Protein AF-A0A7K7Q2N1-F1 (afdb_monomer)

Nearest PDB structures (foldseek):
  5mgs-assembly1_A  TM=8.415E-01  e=4.503E-07  Homo sapiens
  2mti-assembly1_A  TM=8.483E-01  e=4.503E-07  Mus musculus
  7odu-assembly1_C  TM=8.168E-01  e=3.948E-07  Rattus norvegicus
  5j2s-assembly1_B  TM=8.114E-01  e=7.139E-06  Rattus norvegicus
  7xmp-assembly1_A-2  TM=8.305E-01  e=1.378E-05  Homo sapiens

Mean predicted aligned error: 4.02 Å

pLDDT: mean 91.59, std 7.46, range [46.94, 97.38]

Radius of gyration: 13.0 Å; Cα contacts (8 Å, |Δi|>4): 177; chains: 1; bounding box: 38×29×29 Å

Foldseek 3Di:
DVVLVVVVWFFADQQALVSLQVCLVVVPQAQDWAFGQWDAAQPHDAIAGVVRHGRPCVRYPDDQEDDHQFGWIRGRSHIHTDNPPDDHHTHIDDDDPDD

InterPro domains:
  IPR001304 C-type lectin-like [PF00059] (2-94)
  IPR001304 C-type lectin-like [PS50041] (1-93)
  IPR016186 C-type lectin-like/link domain superfamily [G3DSA:3.10.100.10] (1-98)
  IPR016187 C-type lectin fold [SSF56436] (2-96)
  IPR051527 Killer cell lectin-like receptor subfamily B [PTHR46784] (1-97)

Organism: Acrocephalus arundinaceus (NCBI:txid39621)

Solvent-accessible surface area (backbone atoms only — not comparable to full-atom values): 5632 Å² total; per-residue (Å²): 101,67,75,27,46,77,70,75,28,38,40,30,67,73,76,34,43,67,52,32,47,50,48,14,60,75,58,66,56,34,90,57,64,27,41,34,33,34,31,21,44,70,92,46,94,51,51,22,37,85,86,69,48,74,56,68,64,86,50,39,93,61,86,54,56,88,45,61,57,18,27,30,21,42,36,41,76,41,51,38,58,38,66,70,86,61,94,62,55,68,45,65,36,63,85,76,79,85,127

Sequence (99 aa):
REDCGNRGSALLVPWDQDELEFLNESLQKPTRHFWIGLSVPVAGTGWTLENGSDLDQDRFQLDLGERPGACGTLKGNGIYPQNCNTRLQWICQKESATI

Secondary structure (DSSP, 8-state):
-HHHHHTT-EE----SHHHHHHHHHHTTS--S-EEEEEE--TT-SS-EETTSPBP-GGG-SS-----TT-EEEEETTEEEEE-TTS--EE-EE-PPPP-

Structure (mmCIF, N/CA/C/O backbone):
data_AF-A0A7K7Q2N1-F1
#
_entry.id   AF-A0A7K7Q2N1-F1
#
loop_
_atom_site.group_PDB
_atom_site.id
_atom_site.type_symbol
_atom_site.label_atom_id
_atom_site.label_alt_id
_atom_site.label_comp_id
_atom_site.label_asym_id
_atom_site.label_entity_id
_atom_site.label_seq_id
_atom_site.pdbx_PDB_ins_code
_atom_site.Cartn_x
_atom_site.Cartn_y
_atom_site.Cartn_z
_atom_site.occupancy
_atom_site.B_iso_or_equiv
_atom_site.auth_seq_id
_atom_site.auth_comp_id
_atom_site.auth_asym_id
_atom_site.auth_atom_id
_atom_site.pdbx_PDB_model_num
ATOM 1 N N . ARG A 1 1 ? 2.498 -10.236 4.972 1.00 86.19 1 ARG A N 1
ATOM 2 C CA . ARG A 1 1 ? 1.664 -11.222 4.250 1.00 86.19 1 ARG A CA 1
ATOM 3 C C . ARG A 1 1 ? 1.355 -12.431 5.125 1.00 86.19 1 ARG A C 1
ATOM 5 O O . ARG A 1 1 ? 0.216 -12.557 5.543 1.00 86.19 1 ARG A O 1
ATOM 12 N N . GLU A 1 2 ? 2.346 -13.267 5.457 1.00 92.94 2 GLU A N 1
ATOM 13 C CA . GLU A 1 2 ? 2.113 -14.537 6.172 1.00 92.94 2 GLU A CA 1
ATOM 14 C C . GLU A 1 2 ? 1.392 -14.371 7.522 1.00 92.94 2 GLU A C 1
ATOM 16 O O . GLU A 1 2 ? 0.433 -15.088 7.781 1.00 92.94 2 GLU A O 1
ATOM 21 N N . ASP A 1 3 ? 1.762 -13.375 8.339 1.00 94.88 3 ASP A N 1
ATOM 22 C CA . ASP A 1 3 ? 1.084 -13.122 9.625 1.00 94.88 3 ASP A CA 1
ATOM 23 C C . ASP A 1 3 ? -0.423 -12.842 9.464 1.00 94.88 3 ASP A C 1
ATOM 25 O O . ASP A 1 3 ? -1.225 -13.411 10.203 1.00 94.88 3 ASP A O 1
ATOM 29 N N . CYS A 1 4 ? -0.828 -12.039 8.471 1.00 95.19 4 CYS A N 1
ATOM 30 C CA . CYS A 1 4 ? -2.249 -11.819 8.193 1.00 95.19 4 CYS A CA 1
ATOM 31 C C . CYS A 1 4 ? -2.919 -13.110 7.699 1.00 95.19 4 CYS A C 1
ATOM 33 O O . CYS A 1 4 ? -3.994 -13.468 8.189 1.00 95.19 4 CYS A O 1
ATOM 35 N N . GLY A 1 5 ? -2.262 -13.845 6.794 1.00 93.69 5 GLY A N 1
ATOM 36 C CA . G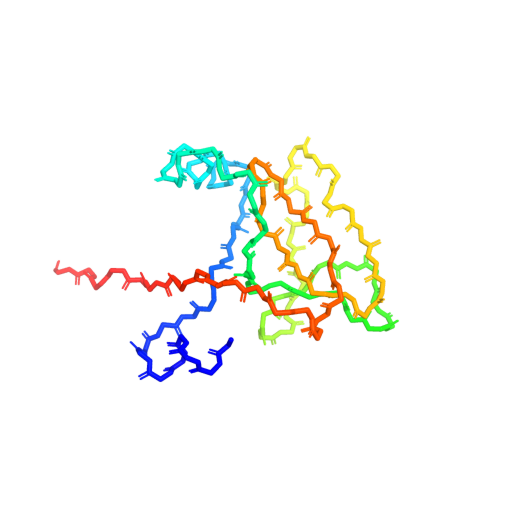LY A 1 5 ? -2.767 -15.114 6.263 1.00 93.69 5 GLY A CA 1
ATOM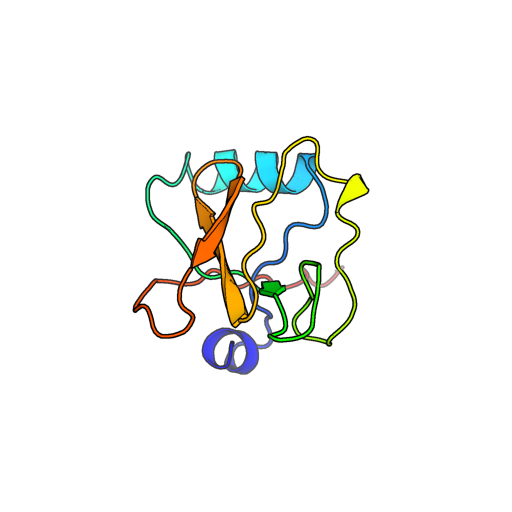 37 C C . GLY A 1 5 ? -3.028 -16.150 7.360 1.00 93.69 5 GLY A C 1
ATOM 38 O O . GLY A 1 5 ? -4.108 -16.735 7.414 1.00 93.69 5 GLY A O 1
ATOM 39 N N . ASN A 1 6 ? -2.105 -16.285 8.315 1.00 95.12 6 ASN A N 1
ATOM 40 C CA . ASN A 1 6 ? -2.231 -17.187 9.465 1.00 95.12 6 ASN A CA 1
ATOM 41 C C . ASN A 1 6 ? -3.405 -16.827 10.396 1.00 95.12 6 ASN A C 1
ATOM 43 O O . ASN A 1 6 ? -3.873 -17.671 11.158 1.00 95.12 6 ASN A O 1
ATOM 47 N N . ARG A 1 7 ? -3.911 -15.590 10.333 1.00 93.81 7 ARG A N 1
ATOM 48 C CA . ARG A 1 7 ? -5.079 -15.106 11.095 1.00 93.81 7 ARG A CA 1
ATOM 49 C C . ARG A 1 7 ? -6.389 -15.184 10.294 1.00 93.81 7 ARG A C 1
ATOM 51 O O . ARG A 1 7 ? -7.427 -14.693 10.751 1.00 93.81 7 ARG A O 1
ATOM 58 N N . GLY A 1 8 ? -6.357 -15.779 9.097 1.00 92.50 8 GLY A N 1
ATOM 59 C CA . GLY A 1 8 ? -7.490 -15.800 8.170 1.00 92.50 8 GLY A CA 1
ATOM 60 C C . GLY A 1 8 ? -7.878 -14.391 7.722 1.00 92.50 8 GLY A C 1
ATOM 61 O O . GLY A 1 8 ? -9.057 -14.042 7.735 1.00 92.50 8 GLY A O 1
ATOM 62 N N . SER A 1 9 ? -6.873 -13.565 7.436 1.00 93.69 9 SER A N 1
ATOM 63 C CA . SER A 1 9 ? -6.992 -12.177 6.983 1.00 93.69 9 SER A CA 1
ATOM 64 C C . SER A 1 9 ? -5.997 -11.912 5.847 1.00 93.69 9 SER A C 1
ATOM 66 O O . SER A 1 9 ? -5.124 -12.737 5.576 1.00 93.69 9 SER A O 1
ATOM 68 N N . ALA A 1 10 ? -6.109 -10.767 5.185 1.00 94.50 10 ALA A N 1
ATOM 69 C CA . ALA A 1 10 ? -5.175 -10.327 4.149 1.00 94.50 10 ALA A CA 1
ATOM 70 C C . ALA A 1 10 ? -4.440 -9.063 4.605 1.00 94.50 10 ALA A C 1
ATOM 72 O O . ALA A 1 10 ? -4.855 -8.426 5.573 1.00 94.50 10 ALA A O 1
ATOM 73 N N . LEU A 1 11 ? -3.347 -8.683 3.937 1.00 96.00 11 LEU A N 1
ATOM 74 C CA . LEU A 1 11 ? -2.837 -7.321 4.110 1.00 96.00 11 LEU A CA 1
ATOM 75 C C . LEU A 1 11 ? -3.898 -6.317 3.637 1.00 96.00 11 LEU A C 1
ATOM 77 O O . LEU A 1 11 ? -4.622 -6.589 2.683 1.00 96.00 11 LEU A O 1
ATOM 81 N N . LEU A 1 12 ? -3.986 -5.175 4.320 1.00 95.69 12 LEU A N 1
ATOM 82 C CA . LEU A 1 12 ? -4.904 -4.090 3.970 1.00 95.69 12 LEU A CA 1
ATOM 83 C C . LEU A 1 12 ? -4.685 -3.641 2.521 1.00 95.69 12 LEU A C 1
ATOM 85 O O . LEU A 1 12 ? -3.542 -3.445 2.130 1.00 95.69 12 LEU A O 1
ATOM 89 N N . VAL A 1 13 ? -5.745 -3.432 1.751 1.00 95.12 13 VAL A N 1
ATOM 90 C CA . VAL A 1 13 ? -5.707 -2.865 0.401 1.00 95.12 13 VAL A CA 1
ATOM 91 C C . VAL A 1 13 ? -6.787 -1.788 0.335 1.00 95.12 13 VAL A C 1
ATOM 93 O O . VAL A 1 13 ? -7.957 -2.152 0.344 1.00 95.12 13 VAL A O 1
ATOM 96 N N . PRO A 1 14 ? -6.42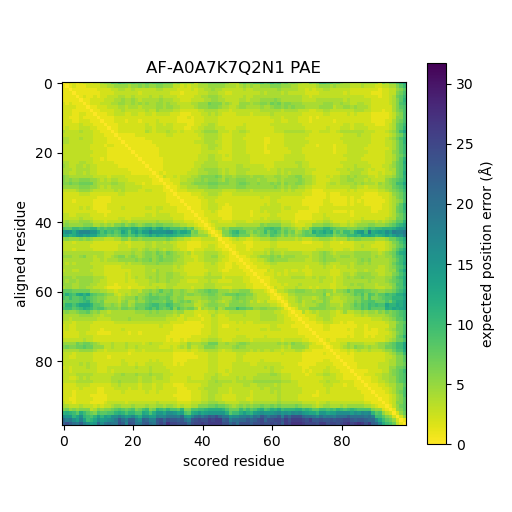4 -0.495 0.273 1.00 93.62 14 PRO A N 1
ATOM 97 C CA . PRO A 1 14 ? -7.391 0.546 -0.055 1.00 93.62 14 PRO A CA 1
ATOM 98 C C . PRO A 1 14 ? -7.845 0.385 -1.512 1.00 93.62 14 PRO A C 1
ATOM 100 O O . PRO A 1 14 ? -7.007 0.207 -2.399 1.00 93.62 14 PRO A O 1
ATOM 103 N N . TRP A 1 15 ? -9.150 0.442 -1.757 1.00 92.50 15 TRP A N 1
ATOM 104 C CA . TRP A 1 15 ? -9.765 0.249 -3.073 1.00 92.50 15 TRP A CA 1
ATOM 105 C C . TRP A 1 15 ? -10.046 1.551 -3.823 1.00 92.50 15 TRP A C 1
ATOM 107 O O . TRP A 1 15 ? -10.183 1.521 -5.046 1.00 92.50 15 TRP A O 1
ATOM 117 N N . ASP A 1 16 ? -10.159 2.670 -3.112 1.00 94.12 16 ASP A N 1
ATOM 118 C CA . ASP A 1 16 ? -10.403 3.997 -3.674 1.00 94.12 16 ASP A CA 1
ATOM 119 C C . ASP A 1 16 ? -9.978 5.121 -2.717 1.00 94.12 16 ASP A C 1
ATOM 121 O O . ASP A 1 16 ? -9.479 4.888 -1.609 1.00 94.12 16 ASP A O 1
ATOM 125 N N . GLN A 1 17 ? -10.158 6.360 -3.181 1.00 94.31 17 GLN A N 1
ATOM 126 C CA . GLN A 1 17 ? -9.888 7.572 -2.416 1.00 94.31 17 GLN A CA 1
ATOM 127 C C . GLN A 1 17 ? -10.667 7.637 -1.090 1.00 94.31 17 GLN A C 1
ATOM 129 O O . GLN A 1 17 ? -10.087 8.023 -0.074 1.00 94.31 17 GLN A O 1
ATOM 134 N N . ASP A 1 18 ? -11.944 7.251 -1.081 1.00 94.75 18 ASP A N 1
ATOM 135 C CA . ASP A 1 18 ? -12.805 7.359 0.102 1.00 94.75 18 ASP A CA 1
ATOM 136 C C . ASP A 1 18 ? -12.337 6.398 1.202 1.00 94.75 18 ASP A C 1
ATOM 138 O O . ASP A 1 18 ? -12.228 6.775 2.373 1.00 94.75 18 ASP A O 1
ATOM 142 N N . GLU A 1 19 ? -11.987 5.161 0.838 1.00 94.31 19 GLU A N 1
ATOM 143 C CA . GLU A 1 19 ? -11.415 4.202 1.781 1.00 94.31 19 GLU A CA 1
ATOM 144 C C . GLU A 1 19 ? -10.045 4.664 2.290 1.00 94.31 19 GLU A C 1
ATOM 146 O O . GLU A 1 19 ? -9.750 4.541 3.481 1.00 94.31 19 GLU A O 1
ATOM 151 N N . LEU A 1 20 ? -9.210 5.243 1.426 1.00 94.44 20 LEU A N 1
ATOM 152 C CA . LEU A 1 20 ? -7.910 5.778 1.826 1.00 94.44 20 LEU A CA 1
ATOM 153 C C . LEU A 1 20 ? -8.048 6.921 2.849 1.00 94.44 20 LEU A C 1
ATOM 155 O O . LEU A 1 20 ? -7.291 6.979 3.824 1.00 94.44 20 LEU A O 1
ATOM 159 N N . GLU A 1 21 ? -9.034 7.801 2.673 1.00 94.94 21 GLU A N 1
ATOM 160 C CA . GLU A 1 21 ? -9.367 8.864 3.627 1.00 94.94 21 GLU A CA 1
ATOM 161 C C . GLU A 1 21 ? -9.930 8.308 4.936 1.00 94.94 21 GLU A C 1
ATOM 163 O O . GLU A 1 21 ? -9.489 8.706 6.020 1.00 94.94 21 GLU A O 1
ATOM 168 N N . PHE A 1 22 ? -10.836 7.332 4.851 1.00 94.25 22 PHE A N 1
ATOM 169 C CA . PHE A 1 22 ? -11.359 6.628 6.018 1.00 94.25 22 PHE A CA 1
ATOM 170 C C . PHE A 1 22 ? -10.239 5.971 6.833 1.00 94.25 22 PHE A C 1
ATOM 172 O O . PHE A 1 22 ? -10.220 6.078 8.062 1.00 94.25 22 PHE A O 1
ATOM 179 N N . LEU A 1 23 ? -9.280 5.323 6.169 1.00 94.50 23 LEU A N 1
ATOM 180 C CA . LEU A 1 23 ? -8.119 4.711 6.809 1.00 94.50 23 LEU A CA 1
ATOM 181 C C . LEU A 1 23 ? -7.217 5.760 7.454 1.00 94.50 23 LEU A C 1
ATOM 183 O O . LEU A 1 23 ? -6.762 5.556 8.579 1.00 94.50 23 LEU A O 1
ATOM 187 N N . ASN A 1 24 ? -6.983 6.890 6.785 1.00 94.38 24 ASN A N 1
ATOM 188 C CA . ASN A 1 24 ? -6.195 7.985 7.339 1.00 94.38 24 ASN A CA 1
ATOM 189 C C . ASN A 1 24 ? -6.799 8.515 8.650 1.00 94.38 24 ASN A C 1
ATOM 191 O O . ASN A 1 24 ? -6.073 8.682 9.630 1.00 94.38 24 ASN A O 1
ATOM 195 N N . GLU A 1 25 ? -8.114 8.730 8.708 1.00 95.25 25 GLU A N 1
ATOM 196 C CA . GLU A 1 25 ? -8.784 9.182 9.935 1.00 95.25 25 GLU A CA 1
ATOM 197 C C . GLU A 1 25 ? -8.859 8.066 10.995 1.00 95.25 25 GLU A C 1
ATOM 199 O O . GLU A 1 25 ? -8.513 8.292 12.157 1.00 95.25 25 GLU A O 1
ATOM 204 N N . SER A 1 26 ? -9.204 6.834 10.605 1.00 93.31 26 SER A N 1
ATOM 205 C CA . SER A 1 26 ? -9.320 5.681 11.517 1.00 93.31 26 SER A CA 1
ATOM 206 C C . SER A 1 26 ? -7.994 5.310 12.184 1.00 93.31 26 SER A C 1
ATOM 208 O O . SER A 1 26 ? -7.957 4.908 13.348 1.00 93.31 26 SER A O 1
ATOM 210 N N . LEU A 1 27 ? -6.885 5.474 11.461 1.00 92.69 27 LEU A N 1
ATOM 211 C CA . LEU A 1 27 ? 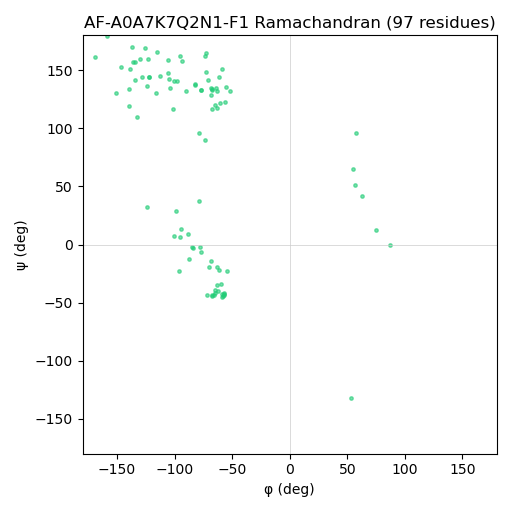-5.528 5.248 11.959 1.00 92.69 27 LEU A CA 1
ATOM 212 C C . LEU A 1 27 ? -4.921 6.494 12.623 1.00 92.69 27 LEU A C 1
ATOM 214 O O . LEU A 1 27 ? -3.733 6.486 12.949 1.00 92.69 27 LEU A O 1
ATOM 218 N N . GLN A 1 28 ? -5.721 7.544 12.843 1.00 94.25 28 GLN A N 1
ATOM 219 C CA . GLN A 1 28 ? -5.324 8.795 13.494 1.00 94.25 28 GLN A CA 1
ATOM 220 C C . GLN A 1 28 ? -4.132 9.474 12.805 1.00 94.25 28 GLN A C 1
ATOM 222 O O . GLN A 1 28 ? -3.149 9.847 13.447 1.00 94.25 28 GLN A O 1
ATOM 227 N N . LYS A 1 29 ? -4.232 9.649 11.485 1.00 92.69 29 LYS A N 1
ATOM 228 C CA . LYS A 1 29 ? -3.267 10.363 10.634 1.00 92.69 29 LYS A CA 1
ATOM 229 C C . LYS A 1 29 ? -1.853 9.801 10.786 1.00 92.69 29 LYS A C 1
ATOM 231 O O . LYS A 1 29 ? -0.951 10.482 11.287 1.00 92.69 29 LYS A O 1
ATOM 236 N N . PRO A 1 30 ? -1.640 8.539 10.376 1.00 91.50 30 PRO A N 1
ATOM 237 C CA . PRO A 1 30 ? -0.404 7.827 10.652 1.00 91.50 30 PRO A CA 1
ATOM 238 C C . PRO A 1 30 ? 0.807 8.541 10.041 1.00 91.50 30 PRO A C 1
ATOM 240 O O . PRO A 1 30 ? 0.908 8.707 8.830 1.00 91.50 30 PRO A O 1
ATOM 243 N N . THR A 1 31 ? 1.780 8.921 10.870 1.00 93.75 31 THR A N 1
ATOM 244 C CA . THR A 1 31 ? 3.008 9.609 10.418 1.00 93.75 31 THR A CA 1
ATOM 245 C C . THR A 1 31 ? 4.126 8.653 9.991 1.00 93.75 31 THR A C 1
ATOM 247 O O . THR A 1 31 ? 5.107 9.067 9.367 1.00 93.75 31 THR A O 1
ATOM 250 N N . ARG A 1 32 ? 3.982 7.363 10.308 1.00 94.94 32 ARG A N 1
ATOM 251 C CA . ARG A 1 32 ? 4.904 6.275 9.952 1.00 94.94 32 ARG A CA 1
ATOM 252 C C . ARG A 1 32 ? 4.322 5.406 8.841 1.00 94.94 32 ARG A C 1
ATOM 254 O O . ARG A 1 32 ? 3.112 5.381 8.651 1.00 94.94 32 ARG A O 1
ATOM 261 N N . HIS A 1 33 ? 5.198 4.687 8.148 1.00 96.62 33 HIS A N 1
ATOM 262 C CA . HIS A 1 33 ? 4.808 3.770 7.081 1.00 96.62 33 HIS A CA 1
ATOM 263 C C . HIS A 1 33 ? 4.353 2.425 7.643 1.00 96.62 33 HIS A C 1
ATOM 265 O O . HIS A 1 33 ? 5.009 1.862 8.526 1.00 96.62 33 HIS A O 1
ATOM 271 N N . PHE A 1 34 ? 3.276 1.898 7.071 1.00 96.94 34 PHE A N 1
ATOM 272 C CA . PHE A 1 34 ? 2.781 0.554 7.337 1.00 96.94 34 PHE A CA 1
ATOM 273 C C . PHE A 1 34 ? 2.668 -0.240 6.046 1.00 96.94 34 PHE A C 1
ATOM 275 O O . PHE A 1 34 ? 2.169 0.282 5.055 1.00 96.94 34 PHE A O 1
ATOM 282 N N . TRP A 1 35 ? 3.093 -1.501 6.058 1.00 97.38 35 TRP A N 1
ATOM 283 C CA . TRP A 1 35 ? 2.905 -2.392 4.918 1.00 97.38 35 TRP A CA 1
ATOM 284 C C . TRP A 1 35 ? 1.421 -2.646 4.645 1.00 97.38 35 TRP A C 1
ATOM 286 O O . TRP A 1 35 ? 0.658 -2.959 5.565 1.00 97.38 35 TRP A O 1
ATOM 296 N N . ILE A 1 36 ? 1.072 -2.564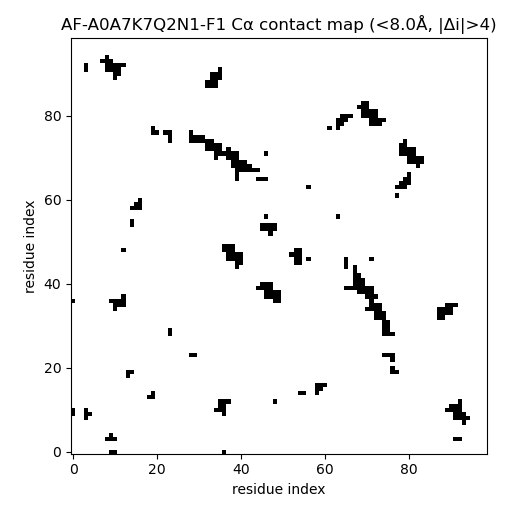 3.362 1.00 96.56 36 ILE A N 1
ATOM 297 C CA . ILE A 1 36 ? -0.239 -2.877 2.788 1.00 96.56 36 ILE A CA 1
ATOM 298 C C . ILE A 1 36 ? -0.075 -3.899 1.652 1.00 96.56 36 ILE A C 1
ATOM 300 O O . ILE A 1 36 ? 1.042 -4.215 1.244 1.00 96.56 36 ILE A O 1
ATOM 304 N N . GLY A 1 37 ? -1.178 -4.463 1.172 1.00 96.25 37 GLY A N 1
ATOM 305 C CA . GLY A 1 37 ? -1.239 -5.571 0.217 1.00 96.25 37 GLY A CA 1
ATOM 306 C C . GLY A 1 37 ? -1.001 -5.162 -1.234 1.00 96.25 37 GLY A C 1
ATOM 307 O O . GLY A 1 37 ? -1.658 -5.696 -2.123 1.00 96.25 37 GLY A O 1
ATOM 308 N N . LEU A 1 38 ? -0.089 -4.214 -1.462 1.00 95.75 38 LEU A N 1
ATOM 309 C CA . LEU A 1 38 ? 0.253 -3.688 -2.781 1.00 95.75 38 LEU A CA 1
ATOM 310 C C . LEU A 1 38 ? 1.742 -3.867 -3.079 1.00 95.75 38 LEU A C 1
AT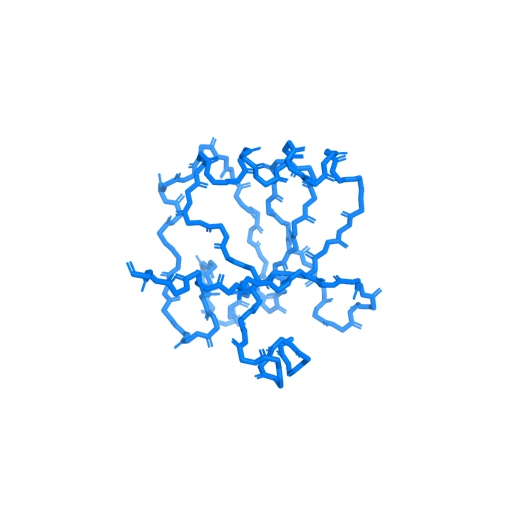OM 312 O O . LEU A 1 38 ? 2.597 -3.704 -2.205 1.00 95.75 38 LEU A O 1
ATOM 316 N N . SER A 1 39 ? 2.067 -4.151 -4.335 1.00 95.50 39 SER A N 1
ATOM 317 C CA . SER A 1 39 ? 3.444 -4.173 -4.838 1.00 95.50 39 SER A CA 1
ATOM 318 C C . SER A 1 39 ? 3.518 -3.715 -6.287 1.00 95.50 39 SER A C 1
ATOM 320 O O . SER A 1 39 ? 2.563 -3.899 -7.034 1.00 95.50 39 SER A O 1
ATOM 322 N N . VAL A 1 40 ? 4.655 -3.166 -6.702 1.00 94.44 40 VAL A N 1
ATOM 323 C CA . VAL A 1 40 ? 4.938 -2.881 -8.113 1.00 94.44 40 VAL A CA 1
ATOM 324 C C . VAL A 1 40 ? 5.858 -3.984 -8.641 1.00 94.44 40 VAL A C 1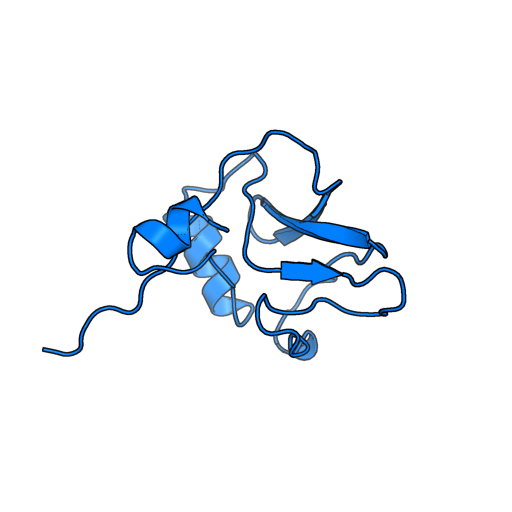
ATOM 326 O O . VAL A 1 40 ? 6.991 -4.113 -8.155 1.00 94.44 40 VAL A O 1
ATOM 329 N N . PRO A 1 41 ? 5.427 -4.797 -9.621 1.00 91.81 41 PRO A N 1
ATOM 330 C CA . PRO A 1 41 ? 6.279 -5.819 -10.217 1.00 91.81 41 PRO A CA 1
ATOM 331 C C . PRO A 1 41 ? 7.546 -5.208 -10.830 1.00 91.81 41 PRO A C 1
ATOM 333 O O . PRO A 1 41 ? 7.536 -4.078 -11.309 1.00 91.81 41 PRO A O 1
ATOM 336 N N . VAL A 1 42 ? 8.649 -5.961 -10.871 1.00 88.25 42 VAL A N 1
ATOM 337 C CA . VAL A 1 42 ? 9.928 -5.469 -11.437 1.00 88.25 42 VAL A CA 1
ATOM 338 C C . VAL A 1 42 ? 9.798 -5.075 -12.914 1.00 88.25 42 VAL A C 1
ATOM 340 O O . VAL A 1 42 ? 10.451 -4.138 -13.357 1.00 88.25 42 VAL A O 1
ATOM 343 N N . ALA A 1 43 ? 8.950 -5.778 -13.666 1.00 86.31 43 ALA A N 1
ATOM 344 C CA . ALA A 1 43 ? 8.652 -5.486 -15.068 1.00 86.31 43 ALA A CA 1
ATOM 345 C C . ALA A 1 43 ? 7.315 -4.739 -15.260 1.00 86.31 43 ALA A C 1
ATOM 347 O O . ALA A 1 43 ? 6.849 -4.615 -16.388 1.00 86.31 43 ALA A O 1
ATOM 348 N N . GLY A 1 44 ? 6.673 -4.309 -14.169 1.00 77.50 44 GLY A N 1
ATOM 349 C CA . GLY A 1 44 ? 5.352 -3.685 -14.186 1.00 77.50 44 GLY A CA 1
ATOM 350 C C . GLY A 1 44 ? 5.414 -2.160 -14.200 1.00 77.50 44 GLY A C 1
ATOM 351 O O . GLY A 1 44 ? 6.430 -1.557 -13.853 1.00 77.50 44 GLY A O 1
ATOM 352 N N . THR A 1 45 ? 4.294 -1.553 -14.577 1.00 79.44 45 THR A N 1
ATOM 353 C CA . THR A 1 45 ? 4.082 -0.097 -14.636 1.00 79.44 45 THR A CA 1
ATOM 354 C C . THR A 1 45 ? 2.869 0.312 -13.799 1.00 79.44 45 THR A C 1
ATOM 356 O O . THR A 1 45 ? 2.102 1.169 -14.223 1.00 79.44 45 THR A O 1
ATOM 359 N N . GLY A 1 46 ? 2.611 -0.411 -12.707 1.00 89.88 46 GLY A N 1
ATOM 360 C CA . GLY A 1 46 ? 1.428 -0.192 -11.886 1.00 89.88 46 GLY A CA 1
ATOM 361 C C . GLY A 1 46 ? 1.473 -0.933 -10.560 1.00 89.88 46 GLY A C 1
ATOM 362 O O . GLY A 1 46 ? 2.224 -1.902 -10.378 1.00 89.88 46 GLY A O 1
ATOM 363 N N . TRP A 1 47 ? 0.642 -0.476 -9.629 1.00 94.81 47 TRP A N 1
ATOM 364 C CA . TRP A 1 47 ? 0.360 -1.201 -8.398 1.00 94.81 47 TRP A CA 1
ATOM 365 C C . TRP A 1 47 ? -0.429 -2.477 -8.689 1.00 94.81 47 TRP A C 1
ATOM 367 O O . TRP A 1 47 ? -1.417 -2.470 -9.416 1.00 94.81 47 TRP A O 1
ATOM 377 N N . THR A 1 48 ? -0.005 -3.571 -8.068 1.00 95.12 48 THR A N 1
ATOM 378 C CA . THR A 1 48 ? -0.654 -4.881 -8.156 1.00 95.12 48 THR A CA 1
ATOM 379 C C . THR A 1 48 ? -1.036 -5.375 -6.772 1.00 95.12 48 THR A C 1
ATOM 381 O O . THR A 1 48 ? -0.324 -5.146 -5.787 1.00 95.12 48 THR A O 1
ATOM 384 N N . LEU A 1 49 ? -2.172 -6.058 -6.717 1.00 93.44 49 LEU A N 1
ATOM 385 C CA . LEU A 1 49 ? -2.703 -6.735 -5.546 1.00 93.44 49 LEU A CA 1
ATOM 386 C C . LEU A 1 49 ? -1.902 -8.008 -5.238 1.00 93.44 49 LEU A C 1
ATOM 388 O O . LEU A 1 49 ? -1.198 -8.555 -6.088 1.00 93.44 49 LEU A O 1
ATOM 392 N N . GLU A 1 50 ? -2.069 -8.564 -4.035 1.00 86.06 50 GLU A N 1
ATOM 393 C CA . GLU A 1 50 ? -1.381 -9.811 -3.657 1.00 86.06 50 GLU A CA 1
ATOM 394 C C . GLU A 1 50 ? -1.741 -11.021 -4.539 1.00 86.06 50 GLU A C 1
ATOM 396 O O . GLU A 1 50 ? -0.960 -11.972 -4.603 1.00 86.06 50 GLU A O 1
ATOM 401 N N . ASN A 1 51 ? -2.895 -10.986 -5.216 1.00 85.06 51 ASN A N 1
ATOM 402 C CA . ASN A 1 51 ? -3.341 -12.012 -6.164 1.00 85.06 51 ASN A CA 1
ATOM 403 C C . ASN A 1 51 ? -2.776 -11.826 -7.590 1.00 85.06 51 ASN A C 1
ATOM 405 O O . ASN A 1 51 ? -3.030 -12.668 -8.447 1.00 85.06 51 ASN A O 1
ATOM 409 N N . GLY A 1 52 ? -2.009 -10.759 -7.838 1.00 87.62 52 GLY A N 1
ATOM 410 C CA . GLY A 1 52 ? -1.415 -10.440 -9.137 1.00 87.62 52 GLY A CA 1
ATOM 411 C C . GLY A 1 52 ? -2.308 -9.629 -10.077 1.00 87.62 52 GLY A C 1
ATOM 412 O O . GLY A 1 52 ? -1.859 -9.310 -11.173 1.00 87.62 52 GLY A O 1
ATOM 413 N N . SER A 1 53 ? -3.534 -9.286 -9.677 1.00 91.56 53 SER A N 1
ATOM 414 C CA . SER A 1 53 ? -4.378 -8.359 -10.434 1.00 91.56 53 SER A CA 1
ATOM 415 C C . SER A 1 53 ? -3.873 -6.923 -10.299 1.00 91.56 53 SER A C 1
ATOM 417 O O . SER A 1 53 ? -3.358 -6.537 -9.246 1.00 91.56 53 SER A O 1
ATOM 419 N N . ASP A 1 54 ? -4.075 -6.122 -11.341 1.00 92.75 54 ASP A N 1
ATOM 420 C CA . ASP A 1 54 ? -3.766 -4.693 -11.316 1.00 92.75 54 ASP A CA 1
ATOM 421 C C . ASP A 1 54 ? -4.754 -3.932 -10.419 1.00 92.75 54 ASP A C 1
ATOM 423 O O . ASP A 1 54 ? -5.949 -4.243 -10.370 1.00 92.75 54 ASP A O 1
ATOM 427 N N . LEU A 1 55 ? -4.244 -2.939 -9.689 1.00 93.19 55 LEU A N 1
ATOM 428 C CA . LEU A 1 55 ? -5.065 -1.977 -8.963 1.00 93.19 55 LEU A CA 1
ATOM 429 C C . LEU A 1 55 ? -5.627 -0.958 -9.959 1.00 93.19 55 LEU A C 1
ATOM 431 O O . LEU A 1 55 ? -4.883 -0.403 -10.767 1.00 93.19 55 LEU A O 1
ATOM 435 N N . ASP A 1 56 ? -6.922 -0.674 -9.866 1.00 93.00 56 ASP A N 1
ATOM 436 C CA . ASP A 1 56 ? -7.543 0.412 -10.622 1.00 93.00 56 ASP A CA 1
ATOM 437 C C . ASP A 1 56 ? -7.141 1.766 -10.015 1.00 93.00 56 ASP A C 1
ATOM 439 O O . ASP A 1 56 ? -7.764 2.268 -9.077 1.00 93.00 56 ASP A O 1
ATOM 443 N N . GLN A 1 57 ? -6.034 2.315 -10.511 1.00 90.62 57 GLN A N 1
ATOM 444 C CA . GLN A 1 57 ? -5.434 3.539 -9.981 1.00 90.62 57 GLN A CA 1
ATOM 445 C C . GLN A 1 57 ? -6.270 4.793 -10.275 1.00 90.62 57 GLN A C 1
ATOM 447 O O . GLN A 1 57 ? -6.139 5.780 -9.555 1.00 90.62 57 GLN A O 1
ATOM 452 N N . ASP A 1 58 ? -7.174 4.749 -11.260 1.00 92.31 58 ASP A N 1
ATOM 453 C CA . ASP A 1 58 ? -8.043 5.879 -11.623 1.00 92.31 58 ASP A CA 1
ATOM 454 C C . ASP A 1 58 ? -9.082 6.193 -10.528 1.00 92.31 58 ASP A C 1
ATOM 456 O O . ASP A 1 58 ? -9.687 7.267 -10.510 1.00 92.31 58 ASP A O 1
ATOM 460 N N . ARG A 1 59 ? -9.274 5.274 -9.572 1.00 94.00 59 ARG A N 1
ATOM 461 C CA . ARG A 1 59 ? -10.140 5.455 -8.394 1.00 94.00 59 ARG A CA 1
ATOM 462 C C . ARG A 1 59 ? -9.515 6.322 -7.299 1.00 94.00 59 ARG A C 1
ATOM 464 O O . ARG A 1 59 ? -10.183 6.631 -6.309 1.00 94.00 59 ARG A O 1
ATOM 471 N N . PHE A 1 60 ? -8.250 6.704 -7.455 1.00 92.62 60 PHE A N 1
ATOM 472 C CA . PHE A 1 60 ? -7.524 7.558 -6.522 1.00 92.62 60 PHE A CA 1
ATOM 473 C C . PHE A 1 60 ? -7.378 8.963 -7.098 1.00 92.62 60 PHE A C 1
ATOM 475 O O . PHE A 1 60 ? -7.151 9.152 -8.288 1.00 92.62 60 PHE A O 1
ATOM 482 N N . GLN A 1 61 ? -7.479 9.978 -6.240 1.00 90.94 61 GLN A N 1
ATOM 483 C CA . GLN A 1 61 ? -7.361 11.382 -6.655 1.00 90.94 61 GLN A CA 1
ATOM 484 C C . GLN A 1 61 ? -5.928 11.921 -6.498 1.00 90.94 61 GLN A C 1
ATOM 486 O O . GLN A 1 61 ? -5.701 13.131 -6.544 1.00 90.94 61 GLN A O 1
ATOM 491 N N . LEU A 1 62 ? -4.954 11.033 -6.281 1.00 86.88 62 LEU A N 1
ATOM 492 C CA . LEU A 1 62 ? -3.551 11.361 -6.046 1.00 86.88 62 LEU A CA 1
ATOM 493 C C . LEU A 1 62 ? -2.620 10.401 -6.786 1.00 86.88 62 LEU A C 1
ATOM 495 O O . LEU A 1 62 ? -2.948 9.237 -6.993 1.00 86.88 62 LEU A O 1
ATOM 499 N N . ASP A 1 63 ? -1.435 10.897 -7.142 1.00 86.38 63 ASP A N 1
ATOM 500 C CA . ASP A 1 63 ? -0.362 10.070 -7.694 1.00 86.38 63 ASP A CA 1
ATOM 501 C C . ASP A 1 63 ? 0.155 9.111 -6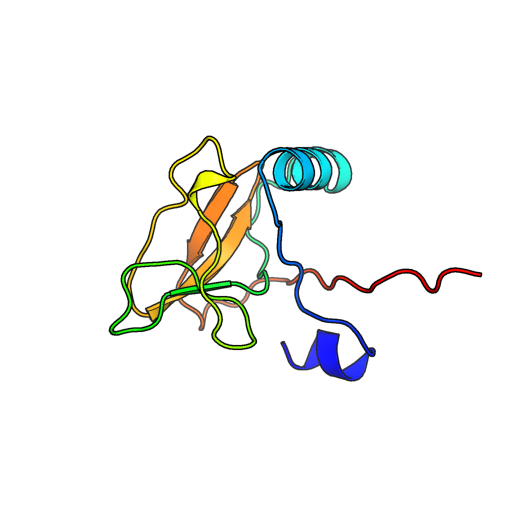.613 1.00 86.38 63 ASP A C 1
ATOM 503 O O . ASP A 1 63 ? 0.681 9.539 -5.579 1.00 86.38 63 ASP A O 1
ATOM 507 N N . LEU A 1 64 ? -0.010 7.810 -6.852 1.00 86.25 64 LEU A N 1
ATOM 508 C CA . LEU A 1 64 ? 0.363 6.755 -5.914 1.00 86.25 64 LEU A CA 1
ATOM 509 C C . LEU A 1 64 ? 1.872 6.468 -5.898 1.00 86.25 64 LEU A C 1
ATOM 511 O O . LEU A 1 64 ? 2.308 5.616 -5.123 1.00 86.25 64 LEU A O 1
ATOM 515 N N . GLY A 1 65 ? 2.662 7.149 -6.737 1.00 84.69 65 GLY A N 1
ATOM 516 C CA . GLY A 1 65 ? 4.116 7.068 -6.772 1.00 84.69 65 GLY A CA 1
ATOM 517 C C . GLY A 1 65 ? 4.621 5.648 -7.015 1.00 84.69 65 GLY A C 1
ATOM 518 O O . GLY A 1 65 ? 4.804 4.858 -6.093 1.00 84.69 65 GLY A O 1
ATOM 519 N N . GLU A 1 66 ? 4.931 5.304 -8.255 1.00 86.25 66 GLU A N 1
ATOM 520 C CA . GLU A 1 66 ? 5.334 3.938 -8.583 1.00 86.25 66 GLU A CA 1
ATOM 521 C C . GLU A 1 66 ? 6.854 3.775 -8.661 1.00 86.25 66 GLU A C 1
ATOM 523 O O . GLU A 1 66 ? 7.585 4.625 -9.175 1.00 86.25 66 GLU A O 1
ATOM 528 N N . ARG A 1 67 ? 7.361 2.644 -8.158 1.00 91.50 67 ARG A N 1
ATOM 529 C CA . ARG A 1 67 ? 8.762 2.247 -8.339 1.00 91.50 67 ARG A CA 1
ATOM 530 C C . ARG A 1 67 ? 8.846 0.745 -8.603 1.00 91.50 67 ARG A C 1
ATOM 532 O O . ARG A 1 67 ? 8.500 -0.016 -7.701 1.00 91.50 67 ARG A O 1
ATOM 539 N N . PRO A 1 68 ? 9.370 0.305 -9.760 1.00 92.31 68 PRO A N 1
ATOM 540 C CA . PRO A 1 68 ? 9.525 -1.114 -10.061 1.00 92.31 68 PRO A CA 1
ATOM 541 C C . PRO A 1 68 ? 10.252 -1.880 -8.950 1.00 92.31 68 PRO A C 1
ATOM 543 O O . PRO A 1 68 ? 11.293 -1.442 -8.453 1.00 92.31 68 PRO A O 1
ATOM 546 N N . GLY A 1 69 ? 9.692 -3.022 -8.546 1.00 92.50 69 GLY A N 1
ATOM 547 C CA . GLY A 1 69 ? 10.235 -3.867 -7.478 1.00 92.50 69 GLY A CA 1
ATOM 548 C C . GLY A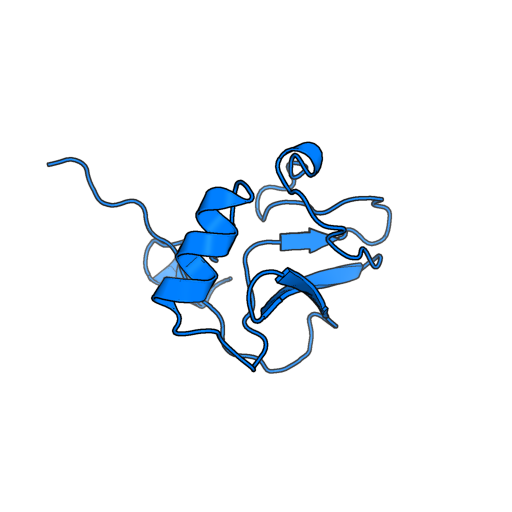 1 69 ? 10.026 -3.333 -6.055 1.00 92.50 69 GLY A C 1
ATOM 549 O O . GLY A 1 69 ? 10.658 -3.836 -5.124 1.00 92.50 69 GLY A O 1
ATOM 550 N N . ALA A 1 70 ? 9.183 -2.315 -5.866 1.00 94.81 70 ALA A N 1
ATOM 551 C CA . ALA A 1 70 ? 8.832 -1.794 -4.550 1.00 94.81 70 ALA A CA 1
ATOM 552 C C . ALA A 1 70 ? 7.560 -2.436 -3.981 1.00 94.81 70 ALA A C 1
ATOM 554 O O . ALA A 1 70 ? 6.695 -2.931 -4.703 1.00 94.81 70 ALA A O 1
ATOM 555 N N . CYS A 1 71 ? 7.435 -2.370 -2.659 1.00 95.88 71 CYS A N 1
ATOM 556 C CA . CYS A 1 71 ? 6.232 -2.740 -1.926 1.00 95.88 71 CYS A CA 1
ATOM 557 C C . CYS A 1 71 ? 5.509 -1.479 -1.445 1.00 95.88 71 CYS A C 1
ATOM 559 O O . CYS A 1 71 ? 6.143 -0.461 -1.152 1.00 95.88 71 CYS A O 1
ATOM 561 N N . GLY A 1 72 ? 4.185 -1.551 -1.373 1.00 95.88 72 GLY A N 1
ATOM 562 C CA . GLY A 1 72 ? 3.320 -0.435 -1.024 1.00 95.88 72 GLY A CA 1
ATOM 563 C C . GLY A 1 72 ? 3.223 -0.244 0.478 1.00 95.88 72 GLY A C 1
ATOM 564 O O . GLY A 1 72 ? 3.085 -1.201 1.244 1.00 95.88 72 GLY A O 1
ATOM 565 N N . THR A 1 73 ? 3.275 1.012 0.902 1.00 96.88 73 THR A N 1
ATOM 566 C CA . THR A 1 73 ? 3.053 1.400 2.293 1.00 96.88 73 THR A CA 1
ATOM 567 C C . THR A 1 73 ? 2.018 2.497 2.408 1.00 96.88 73 THR A C 1
ATOM 569 O O . THR A 1 73 ? 1.990 3.407 1.588 1.00 96.88 73 THR A O 1
ATOM 572 N N . LEU A 1 74 ? 1.215 2.434 3.464 1.00 95.88 74 LEU A N 1
ATOM 573 C CA . LEU A 1 74 ? 0.305 3.499 3.857 1.00 95.88 74 LEU A CA 1
ATOM 574 C C . LEU A 1 74 ? 1.014 4.461 4.815 1.00 95.88 74 LEU A C 1
ATOM 576 O O . LEU A 1 74 ? 1.634 4.024 5.793 1.00 95.88 74 LEU A O 1
ATOM 580 N N . LYS A 1 75 ? 0.898 5.763 4.555 1.00 94.62 75 LYS A N 1
ATOM 581 C CA . LYS A 1 75 ? 1.290 6.841 5.473 1.00 94.62 75 LYS A CA 1
ATOM 582 C C . LYS A 1 75 ? 0.402 8.056 5.210 1.00 94.62 75 LYS A C 1
ATOM 584 O O . LYS A 1 75 ? 0.279 8.490 4.072 1.00 94.62 75 LYS A O 1
ATOM 589 N N . GLY A 1 76 ? -0.180 8.637 6.253 1.00 90.56 76 GLY A N 1
ATOM 590 C CA . GLY A 1 76 ? -1.206 9.668 6.101 1.00 90.56 76 GLY A CA 1
ATOM 591 C C . GLY A 1 76 ? -2.337 9.187 5.186 1.00 90.56 76 GLY A C 1
ATOM 592 O O . GLY A 1 76 ? -2.812 8.063 5.328 1.00 90.56 76 GLY A O 1
ATOM 593 N N . ASN A 1 77 ? -2.714 10.025 4.223 1.00 89.38 77 ASN A N 1
ATOM 594 C CA . ASN A 1 77 ? -3.718 9.756 3.192 1.00 89.38 77 ASN A CA 1
ATOM 595 C C . ASN A 1 77 ? -3.100 9.322 1.850 1.00 89.38 77 ASN A C 1
ATOM 597 O O . ASN A 1 77 ? -3.657 9.625 0.800 1.00 89.38 77 ASN A O 1
ATOM 601 N N . GLY A 1 78 ? -1.926 8.688 1.869 1.00 92.69 78 GLY A N 1
ATOM 602 C CA . GLY A 1 78 ? -1.192 8.336 0.656 1.00 92.69 78 GLY A CA 1
ATOM 603 C C . GLY A 1 78 ? -0.616 6.927 0.681 1.00 92.69 78 GLY A C 1
ATOM 604 O O . GLY A 1 78 ? -0.351 6.346 1.741 1.00 92.69 78 GLY A O 1
ATOM 605 N N . ILE A 1 79 ? -0.387 6.408 -0.523 1.00 94.88 79 ILE A N 1
ATOM 606 C CA . ILE A 1 79 ? 0.329 5.161 -0.777 1.00 94.88 79 ILE A CA 1
ATOM 607 C C . ILE A 1 79 ? 1.726 5.528 -1.270 1.00 94.88 79 ILE A C 1
ATOM 609 O O . ILE A 1 79 ? 1.884 6.419 -2.098 1.00 94.88 79 ILE A O 1
ATOM 613 N N . TYR A 1 80 ? 2.744 4.864 -0.727 1.00 94.81 80 TYR A N 1
ATOM 614 C CA . TYR A 1 80 ? 4.137 5.160 -1.037 1.00 94.81 80 TYR A CA 1
ATOM 615 C C . TYR A 1 80 ? 4.946 3.893 -1.313 1.00 94.81 80 TYR A C 1
ATOM 617 O O . TYR A 1 80 ? 4.815 2.905 -0.576 1.00 94.81 80 TYR A O 1
ATOM 625 N N . PRO A 1 81 ? 5.867 3.930 -2.293 1.00 95.12 81 PRO A N 1
ATOM 626 C CA . PRO A 1 81 ? 6.759 2.824 -2.586 1.00 95.12 81 PRO A CA 1
ATOM 627 C C . PRO A 1 81 ? 7.899 2.758 -1.569 1.00 95.12 81 PRO A C 1
ATOM 629 O O . PRO A 1 81 ? 8.569 3.752 -1.272 1.00 95.12 81 PRO A O 1
ATOM 632 N N . GLN A 1 82 ? 8.163 1.557 -1.059 1.00 96.31 82 GLN A N 1
ATOM 633 C CA . GLN A 1 82 ? 9.262 1.257 -0.145 1.00 96.31 82 GLN A CA 1
ATOM 634 C C . GLN A 1 82 ? 10.008 -0.014 -0.560 1.00 96.31 82 GLN A C 1
ATOM 636 O O . GLN A 1 82 ? 9.474 -0.889 -1.240 1.00 96.31 82 GLN A O 1
ATOM 641 N N . ASN A 1 83 ? 11.269 -0.135 -0.132 1.00 95.50 83 ASN A N 1
ATOM 642 C CA . ASN A 1 83 ? 12.025 -1.375 -0.304 1.00 95.50 83 ASN A CA 1
ATOM 643 C C . ASN A 1 83 ? 11.363 -2.481 0.528 1.00 95.50 83 ASN A C 1
ATOM 645 O O . ASN A 1 83 ? 11.305 -2.354 1.752 1.00 95.50 83 ASN A O 1
ATOM 649 N N . CYS A 1 84 ? 10.917 -3.557 -0.124 1.00 94.62 84 CYS A N 1
ATOM 650 C CA . CYS A 1 84 ? 10.196 -4.677 0.489 1.00 94.62 84 CYS A CA 1
ATOM 651 C C . CYS A 1 84 ? 10.928 -5.324 1.680 1.00 94.62 84 CYS A C 1
ATOM 653 O O . CYS A 1 84 ? 10.295 -5.931 2.536 1.00 94.62 84 CYS A O 1
ATOM 655 N N . ASN A 1 85 ? 12.254 -5.175 1.765 1.00 94.56 85 ASN A N 1
ATOM 656 C CA . ASN A 1 85 ? 13.065 -5.719 2.858 1.00 94.56 85 ASN A CA 1
ATOM 657 C C . ASN A 1 85 ? 13.117 -4.808 4.101 1.00 94.56 85 ASN A C 1
ATOM 659 O O . ASN A 1 85 ? 13.748 -5.154 5.102 1.00 94.56 85 ASN A O 1
ATOM 663 N N . THR A 1 86 ? 12.488 -3.630 4.054 1.00 96.38 86 THR A N 1
ATOM 664 C CA . THR A 1 86 ? 12.437 -2.700 5.190 1.00 96.38 86 THR A CA 1
ATOM 665 C C . THR A 1 86 ? 11.599 -3.288 6.324 1.00 96.38 86 THR A C 1
ATOM 667 O O . THR A 1 86 ? 10.486 -3.777 6.124 1.00 96.38 86 THR A O 1
ATOM 670 N N . ARG A 1 87 ? 12.108 -3.204 7.555 1.00 95.50 87 ARG A N 1
ATOM 671 C CA . ARG A 1 87 ? 11.371 -3.637 8.747 1.00 95.50 87 ARG A CA 1
ATOM 672 C C . ARG A 1 87 ? 10.342 -2.580 9.148 1.00 95.50 87 ARG A C 1
ATOM 674 O O . ARG A 1 87 ? 10.679 -1.630 9.848 1.00 95.50 87 ARG A O 1
ATOM 681 N N . LEU A 1 88 ? 9.100 -2.762 8.712 1.00 96.38 88 LEU A N 1
ATOM 682 C CA . LEU A 1 88 ? 7.950 -1.931 9.079 1.00 96.38 88 LEU A CA 1
ATOM 683 C C . LEU A 1 88 ? 6.851 -2.794 9.703 1.00 96.38 88 LEU A C 1
ATOM 685 O O . LEU A 1 88 ? 6.808 -4.009 9.507 1.00 96.38 88 LEU A O 1
ATOM 689 N N . GLN A 1 89 ? 5.955 -2.150 10.447 1.00 95.81 89 GLN A N 1
ATOM 690 C CA . GLN A 1 89 ? 4.707 -2.781 10.871 1.00 95.81 89 GLN A CA 1
ATOM 691 C C . GLN A 1 89 ? 3.748 -2.897 9.681 1.00 95.81 89 GLN A C 1
ATOM 693 O O . GLN A 1 89 ? 3.918 -2.215 8.673 1.00 95.81 89 GLN A O 1
ATOM 698 N N . TRP A 1 90 ? 2.745 -3.759 9.794 1.00 96.19 90 TRP A N 1
ATOM 699 C CA . TRP A 1 90 ? 1.761 -4.022 8.746 1.00 96.19 90 TRP A CA 1
ATOM 700 C C . TRP A 1 90 ? 0.346 -3.933 9.300 1.00 96.19 90 TRP A C 1
ATOM 702 O O . TRP A 1 90 ? 0.141 -4.045 10.510 1.00 96.19 90 TRP A O 1
ATOM 712 N N . ILE A 1 91 ? -0.620 -3.734 8.408 1.00 95.50 91 ILE A N 1
ATOM 713 C CA . ILE A 1 91 ? -2.040 -3.706 8.754 1.00 95.50 91 ILE A CA 1
ATOM 714 C C . ILE A 1 91 ? -2.717 -4.869 8.036 1.00 95.50 91 ILE A C 1
ATOM 716 O O . ILE A 1 91 ? -2.519 -5.060 6.836 1.00 95.50 91 ILE A O 1
ATOM 720 N N . CYS A 1 92 ? -3.496 -5.654 8.777 1.00 95.44 92 CYS A N 1
ATOM 721 C CA . CYS A 1 92 ? -4.311 -6.724 8.213 1.00 95.44 92 CYS A CA 1
ATOM 722 C C . CYS A 1 92 ? -5.767 -6.263 8.090 1.00 95.44 92 CYS A C 1
ATOM 724 O O . CYS A 1 92 ? -6.284 -5.629 9.010 1.00 95.44 92 CYS A O 1
ATOM 726 N N . GLN A 1 93 ? -6.430 -6.634 6.998 1.00 92.56 93 GLN A N 1
ATOM 727 C CA . GLN A 1 93 ? -7.867 -6.479 6.802 1.00 92.56 93 GLN A CA 1
ATOM 728 C C . GLN A 1 93 ? -8.550 -7.842 6.761 1.00 92.56 93 GLN A C 1
ATOM 730 O O . GLN A 1 93 ? -8.004 -8.825 6.252 1.00 92.56 93 GLN A O 1
ATOM 735 N N . LYS A 1 94 ? -9.767 -7.901 7.288 1.00 91.62 94 LYS A N 1
ATOM 736 C CA . LYS A 1 94 ? -10.613 -9.086 7.244 1.00 91.62 94 LYS A CA 1
ATOM 737 C C . LYS A 1 94 ? -12.035 -8.639 6.970 1.00 91.62 94 LYS A C 1
ATOM 739 O O . LYS A 1 94 ? -12.507 -7.708 7.616 1.00 91.62 94 LYS A O 1
ATOM 744 N N . GLU A 1 95 ? -12.701 -9.307 6.039 1.00 84.31 95 GLU A N 1
ATOM 745 C CA . GLU A 1 95 ? -14.122 -9.071 5.826 1.00 84.31 95 GLU A CA 1
ATOM 746 C C . GLU A 1 95 ? -14.892 -9.468 7.086 1.00 84.31 95 GLU A C 1
ATOM 748 O O . GLU A 1 95 ? -14.663 -10.532 7.675 1.00 84.31 95 GLU A O 1
ATOM 753 N N . SER A 1 96 ? -15.788 -8.589 7.529 1.00 77.94 96 SER A N 1
ATOM 754 C CA . SER A 1 96 ? -16.724 -8.955 8.583 1.00 77.94 96 SER A CA 1
ATOM 755 C C . SER A 1 96 ? -17.684 -9.986 8.012 1.00 77.94 96 SER A C 1
ATOM 757 O O . SER A 1 96 ? -18.296 -9.746 6.974 1.00 77.94 96 SER A O 1
ATOM 759 N N . ALA A 1 97 ? -17.848 -11.115 8.701 1.00 67.94 97 ALA A N 1
ATOM 760 C CA . ALA A 1 97 ? -18.912 -12.048 8.370 1.00 67.94 97 ALA A CA 1
ATOM 761 C C . ALA A 1 97 ? -20.247 -11.293 8.434 1.00 67.94 97 ALA A C 1
ATOM 763 O O . ALA A 1 97 ? -20.566 -10.682 9.457 1.00 67.94 97 ALA A O 1
ATOM 764 N N . THR A 1 98 ? -20.991 -11.286 7.330 1.00 55.88 98 THR A N 1
ATOM 765 C CA . THR A 1 98 ? -22.394 -10.878 7.341 1.00 55.88 98 THR A CA 1
ATOM 766 C C . THR A 1 98 ? -23.124 -11.878 8.236 1.00 55.88 98 THR A C 1
ATOM 768 O O . THR A 1 98 ? -23.067 -13.080 7.973 1.00 55.88 98 THR A O 1
ATOM 771 N N . ILE A 1 99 ? -23.695 -11.396 9.341 1.00 46.94 99 ILE A N 1
ATOM 772 C CA . ILE A 1 99 ? -24.539 -12.197 10.240 1.00 46.94 99 ILE A CA 1
ATOM 773 C C . ILE A 1 99 ? -25.911 -12.356 9.593 1.00 46.94 99 ILE A C 1
ATOM 775 O O . ILE A 1 99 ? -26.436 -11.325 9.113 1.00 46.94 99 ILE A O 1
#